Protein AF-A0A421G2B4-F1 (afdb_monomer_lite)

InterPro domains:
  IPR002108 Actin-depolymerising factor homology domain [PF00241] (4-99)
  IPR002108 Actin-depolymerising factor homology domain [PS51263] (1-110)
  IPR028458 Twinfilin [PTHR13759] (1-135)
  IPR029006 ADF-H/Gelsolin-like domain superfamily [G3DSA:3.40.20.10] (1-104)

Foldseek 3Di:
DDDDDDDPDDDDDDALQCQLVVDDQAAWDWDWDKYADQFPVRDRIFTEIETEAEPNYDPVRVVVSVVCVVVVVCCCCPVVVDDGPYYYYHHHSNCRSVRVCCVRPPPPDCPVVVVPPDPPPDDPDPDDDDDDDDDDDDDDDDD

Sequence (143 aa):
DNESVEVVKSLESVDLLDVPSTLDRRSPSFVAYRYRGPVASGATSALIFMYVCPEDSPVRLKMVYSTCKATVLSVASEELGITFDHTIEINNPSTTAEEIRAELVPPKTEDELKTREFARPVAPGGRGRGRGRGRGRGPPATQ

pLDDT: mean 82.07, std 19.02, range [39.81, 97.69]

Structure (mmCIF, N/CA/C/O backbone):
data_AF-A0A421G2B4-F1
#
_entry.id   AF-A0A421G2B4-F1
#
loop_
_atom_site.group_PDB
_atom_site.id
_atom_site.type_symbol
_atom_site.label_atom_id
_atom_site.label_alt_id
_atom_site.label_comp_id
_atom_site.label_asym_id
_atom_site.label_entity_id
_atom_site.label_seq_id
_atom_site.pdbx_PDB_ins_code
_atom_site.Cartn_x
_atom_site.Cartn_y
_atom_site.Cartn_z
_atom_site.occupancy
_atom_site.B_iso_or_equiv
_atom_site.auth_seq_id
_atom_site.auth_comp_id
_atom_site.auth_asym_id
_atom_site.auth_atom_id
_atom_site.pdbx_PDB_model_num
ATOM 1 N N . ASP A 1 1 ? 2.813 6.050 -26.718 1.00 45.84 1 ASP A N 1
ATOM 2 C CA . ASP A 1 1 ? 3.164 5.541 -25.379 1.00 45.84 1 ASP A CA 1
ATOM 3 C C . ASP A 1 1 ? 1.917 5.603 -24.515 1.00 45.84 1 ASP A C 1
ATOM 5 O O . ASP A 1 1 ? 1.277 6.646 -24.515 1.00 45.84 1 ASP A O 1
ATOM 9 N N . ASN A 1 2 ? 1.499 4.492 -23.904 1.00 59.72 2 ASN A N 1
ATOM 10 C CA . ASN A 1 2 ? 0.296 4.443 -23.065 1.00 59.72 2 ASN A CA 1
ATOM 11 C C . ASN A 1 2 ? 0.752 4.352 -21.605 1.00 59.72 2 ASN A C 1
ATOM 13 O O . ASN A 1 2 ? 1.113 3.276 -21.134 1.00 59.72 2 ASN A O 1
ATOM 17 N N . GLU A 1 3 ? 0.817 5.492 -20.923 1.00 77.94 3 GLU A N 1
ATOM 18 C CA . GLU A 1 3 ? 1.039 5.551 -19.478 1.00 77.94 3 GLU A CA 1
ATOM 19 C C . GLU A 1 3 ? -0.336 5.596 -18.800 1.00 77.94 3 GLU A C 1
ATOM 21 O O . GLU A 1 3 ? -0.957 6.651 -18.701 1.00 77.94 3 GLU A O 1
ATOM 26 N N . SER A 1 4 ? -0.843 4.429 -18.396 1.00 84.31 4 SER A N 1
ATOM 27 C CA . SER A 1 4 ? -2.116 4.273 -17.682 1.00 84.31 4 SER A CA 1
ATOM 28 C C . SER A 1 4 ? -1.910 3.562 -16.344 1.00 84.31 4 SER A C 1
ATOM 30 O O . SER A 1 4 ? -0.980 2.772 -16.170 1.00 84.31 4 SER A O 1
ATOM 32 N N . VAL A 1 5 ? -2.790 3.847 -15.382 1.00 86.75 5 VAL A N 1
ATOM 33 C CA . VAL A 1 5 ? -2.909 3.094 -14.128 1.00 86.75 5 VAL A CA 1
ATOM 34 C C . VAL A 1 5 ? -4.196 2.287 -14.198 1.00 86.75 5 VAL A C 1
ATOM 36 O O . VAL A 1 5 ? -5.271 2.846 -14.404 1.00 86.75 5 VAL A O 1
ATOM 39 N N . GLU A 1 6 ? -4.086 0.972 -14.034 1.00 90.38 6 GLU A N 1
ATOM 40 C CA . GLU A 1 6 ? -5.199 0.037 -14.200 1.00 90.38 6 GLU A CA 1
ATOM 41 C C . GLU A 1 6 ? -5.317 -0.898 -12.995 1.00 90.38 6 GLU A C 1
ATOM 43 O O . GLU A 1 6 ? -4.332 -1.243 -12.336 1.00 90.38 6 GLU A O 1
ATOM 48 N N . VAL A 1 7 ? -6.543 -1.341 -12.716 1.00 91.31 7 VAL A N 1
ATOM 49 C CA . VAL A 1 7 ? -6.798 -2.350 -11.687 1.00 91.31 7 VAL A CA 1
ATOM 50 C C . VAL A 1 7 ? -6.439 -3.721 -12.250 1.00 91.31 7 VAL A C 1
ATOM 52 O O . VAL A 1 7 ? -7.188 -4.308 -13.024 1.00 91.31 7 VAL A O 1
ATOM 55 N N . VAL A 1 8 ? -5.288 -4.245 -11.835 1.00 92.06 8 VAL A N 1
ATOM 56 C CA . VAL A 1 8 ? -4.775 -5.546 -12.302 1.00 92.06 8 VAL A CA 1
ATOM 57 C C . VAL A 1 8 ? -5.324 -6.740 -11.519 1.00 92.06 8 VAL A C 1
ATOM 59 O O . VAL A 1 8 ? -5.332 -7.864 -12.016 1.00 92.06 8 VAL A O 1
ATOM 62 N N . LYS A 1 9 ? -5.759 -6.522 -10.274 1.00 92.75 9 LYS A N 1
ATOM 63 C CA . LYS A 1 9 ? -6.204 -7.582 -9.363 1.00 92.75 9 LYS A CA 1
ATOM 64 C C . LYS A 1 9 ? -7.179 -7.017 -8.335 1.00 92.75 9 LYS A C 1
ATOM 66 O O . LYS A 1 9 ? -6.913 -5.977 -7.743 1.00 92.75 9 LYS A O 1
ATOM 71 N N . SER A 1 10 ? -8.280 -7.728 -8.105 1.00 93.75 10 SER A N 1
ATOM 72 C CA . SER A 1 10 ? -9.261 -7.424 -7.061 1.00 93.75 10 SER A CA 1
ATOM 73 C C . SER A 1 10 ? -9.587 -8.703 -6.297 1.00 93.75 10 SER A C 1
ATOM 75 O O . SER A 1 10 ? -9.825 -9.744 -6.909 1.00 93.75 10 SER A O 1
ATOM 77 N N . LEU A 1 11 ? -9.546 -8.637 -4.968 1.00 93.75 11 LEU A N 1
ATOM 78 C CA . LEU A 1 11 ? -9.847 -9.745 -4.063 1.00 93.75 11 LEU A CA 1
ATOM 79 C C . LEU A 1 11 ? -10.846 -9.245 -3.013 1.00 93.75 11 LEU A C 1
ATOM 81 O O . LEU A 1 11 ? -10.653 -8.173 -2.443 1.00 93.75 11 LEU A O 1
ATOM 85 N N . GLU A 1 12 ? -11.913 -10.001 -2.753 1.00 88.75 12 GLU A N 1
ATOM 86 C CA . GLU A 1 12 ? -13.012 -9.544 -1.883 1.00 88.75 12 GLU A CA 1
ATOM 87 C C . GLU A 1 12 ? -12.653 -9.560 -0.388 1.00 88.75 12 GLU A C 1
ATOM 89 O O . GLU A 1 12 ? -12.974 -8.629 0.361 1.00 88.75 12 GLU A O 1
ATOM 94 N N . SER A 1 13 ? -11.980 -10.625 0.055 1.00 88.88 13 SER A N 1
ATOM 95 C CA . SER A 1 13 ? -11.545 -10.809 1.436 1.00 88.88 13 SER A CA 1
ATOM 96 C C . SER A 1 13 ? -10.181 -11.480 1.449 1.00 88.88 13 SER A C 1
ATOM 98 O O . SER A 1 13 ? -10.037 -12.603 0.975 1.00 88.88 13 SER A O 1
ATOM 100 N N . VAL A 1 14 ? -9.187 -10.769 1.974 1.00 93.94 14 VAL A N 1
ATOM 101 C CA . VAL A 1 14 ? -7.826 -11.267 2.177 1.00 93.94 14 VAL A CA 1
ATOM 102 C C . VAL A 1 14 ? -7.499 -11.031 3.637 1.00 93.94 14 VAL A C 1
ATOM 104 O O . VAL A 1 14 ? -7.593 -9.894 4.105 1.00 93.94 14 VAL A O 1
ATOM 107 N N . ASP A 1 15 ? -7.157 -12.095 4.352 1.00 93.62 15 ASP A N 1
ATOM 108 C CA . ASP A 1 15 ? -6.702 -11.975 5.727 1.00 93.62 15 ASP A CA 1
ATOM 109 C C . ASP A 1 15 ? -5.277 -11.431 5.766 1.00 93.62 15 ASP A C 1
ATOM 111 O O . ASP A 1 15 ? -4.477 -11.623 4.850 1.00 93.62 15 ASP A O 1
ATOM 115 N N . LEU A 1 16 ? -4.931 -10.766 6.867 1.00 93.44 16 LEU A N 1
ATOM 116 C CA . LEU A 1 16 ? -3.636 -10.104 7.017 1.00 93.44 16 LEU A CA 1
ATOM 117 C C . LEU A 1 16 ? -2.441 -11.045 6.771 1.00 93.44 16 LEU A C 1
ATOM 119 O O . LEU A 1 16 ? -1.425 -10.614 6.233 1.00 93.44 16 LEU A O 1
ATOM 123 N N . LEU A 1 17 ? -2.558 -12.315 7.167 1.00 94.06 17 LEU A N 1
ATOM 124 C CA . LEU A 1 17 ? -1.496 -13.310 6.988 1.00 94.06 17 LEU A CA 1
ATOM 125 C C . LEU A 1 17 ? -1.330 -13.750 5.528 1.00 94.06 17 LEU A C 1
ATOM 127 O O . LEU A 1 17 ? -0.243 -14.180 5.149 1.00 94.06 17 LEU A O 1
ATOM 131 N N . ASP A 1 18 ? -2.368 -13.589 4.708 1.00 94.88 18 ASP A N 1
ATOM 132 C CA . ASP A 1 18 ? -2.357 -13.980 3.301 1.00 94.88 18 ASP A CA 1
ATOM 133 C C . ASP A 1 18 ? -1.907 -12.841 2.385 1.00 94.88 18 ASP A C 1
ATOM 135 O O . ASP A 1 18 ? -1.445 -13.109 1.275 1.00 94.88 18 ASP A O 1
ATOM 139 N N . VAL A 1 19 ? -1.967 -11.580 2.840 1.00 95.00 19 VAL A N 1
ATOM 140 C CA . VAL A 1 19 ? -1.543 -10.399 2.063 1.00 95.00 19 VAL A CA 1
ATOM 141 C C . VAL A 1 19 ? -0.170 -10.595 1.400 1.00 95.00 19 VAL A C 1
ATOM 143 O O . VAL A 1 19 ? -0.110 -10.429 0.178 1.00 95.00 19 VAL A O 1
ATOM 146 N N . PRO A 1 20 ? 0.899 -11.032 2.105 1.00 95.12 20 PRO A N 1
ATOM 147 C CA . PRO A 1 20 ? 2.214 -11.279 1.500 1.00 95.12 20 PRO A CA 1
ATOM 148 C C . PRO A 1 20 ? 2.198 -12.193 0.269 1.00 95.12 20 PRO A C 1
ATOM 150 O O . PRO A 1 20 ? 2.973 -12.001 -0.666 1.00 95.12 20 PRO A O 1
ATOM 153 N N . SER A 1 21 ? 1.312 -13.194 0.251 1.00 94.44 21 SER A N 1
ATOM 154 C CA . SER A 1 21 ? 1.205 -14.162 -0.849 1.00 94.44 21 SER A CA 1
ATOM 155 C C . SER A 1 21 ? 0.533 -13.583 -2.098 1.00 94.44 21 SER A C 1
ATOM 157 O O . SER A 1 21 ? 0.659 -14.132 -3.192 1.00 94.44 21 SER A O 1
ATOM 159 N N . THR A 1 22 ? -0.180 -12.464 -1.950 1.00 94.12 22 THR A N 1
ATOM 160 C CA . THR A 1 22 ? -0.921 -11.830 -3.045 1.00 94.12 22 THR A CA 1
ATOM 161 C C . THR A 1 22 ? -0.092 -10.833 -3.850 1.00 94.12 22 THR A C 1
ATOM 163 O O . THR A 1 22 ? -0.526 -10.475 -4.951 1.00 94.12 22 THR A O 1
ATOM 166 N N . LEU A 1 23 ? 1.057 -10.413 -3.309 1.00 94.19 23 LEU A N 1
ATOM 167 C CA . LEU A 1 23 ? 1.933 -9.366 -3.828 1.00 94.19 23 LEU A CA 1
ATOM 168 C C . LEU A 1 23 ? 3.028 -9.932 -4.740 1.00 94.19 23 LEU A C 1
ATOM 170 O O . LEU A 1 23 ? 3.581 -11.005 -4.488 1.00 94.19 23 LEU A O 1
ATOM 174 N N . ASP A 1 24 ? 3.377 -9.179 -5.783 1.00 92.94 24 ASP A N 1
ATOM 175 C CA . ASP A 1 24 ? 4.501 -9.516 -6.655 1.00 92.94 24 ASP A CA 1
ATOM 176 C C . ASP A 1 24 ? 5.840 -9.170 -5.975 1.00 92.94 24 ASP A C 1
ATOM 178 O O . ASP A 1 24 ? 5.951 -8.196 -5.230 1.00 92.94 24 ASP A O 1
ATOM 182 N N . ARG A 1 25 ? 6.870 -9.983 -6.227 1.00 93.25 25 ARG A N 1
ATOM 183 C CA . ARG A 1 25 ? 8.223 -9.831 -5.661 1.00 93.25 25 ARG A CA 1
ATOM 184 C C . ARG A 1 25 ? 9.227 -9.195 -6.625 1.00 93.25 25 ARG A C 1
ATOM 186 O O . ARG A 1 25 ? 10.371 -8.985 -6.247 1.00 93.25 25 ARG A O 1
ATOM 193 N N . ARG A 1 26 ? 8.831 -8.926 -7.867 1.00 92.00 26 ARG A N 1
ATOM 194 C CA . ARG A 1 26 ? 9.689 -8.448 -8.962 1.00 92.00 26 ARG A CA 1
ATOM 195 C C . ARG A 1 26 ? 9.175 -7.171 -9.619 1.00 92.00 26 ARG A C 1
ATOM 197 O O . ARG A 1 26 ? 9.935 -6.522 -10.335 1.00 92.00 26 ARG A O 1
ATOM 204 N N . SER A 1 27 ? 7.908 -6.820 -9.411 1.00 92.75 27 SER A N 1
ATOM 205 C CA . SER A 1 27 ? 7.315 -5.593 -9.944 1.00 92.75 27 SER A CA 1
ATOM 206 C C . SER A 1 27 ? 6.706 -4.725 -8.842 1.00 92.75 27 SER A C 1
ATOM 208 O O . SER A 1 27 ? 5.986 -5.257 -7.993 1.00 92.75 27 SER A O 1
ATOM 210 N N . PRO A 1 28 ? 6.905 -3.395 -8.878 1.00 96.06 28 PRO A N 1
ATOM 211 C CA . PRO A 1 28 ? 6.202 -2.486 -7.988 1.00 96.06 28 PRO A CA 1
ATOM 212 C C . PRO A 1 28 ? 4.694 -2.467 -8.268 1.00 96.06 28 PRO A C 1
ATOM 214 O O . PRO A 1 28 ? 4.255 -2.709 -9.392 1.00 96.06 28 PRO A O 1
ATOM 217 N N . SER A 1 29 ? 3.893 -2.165 -7.251 1.00 95.69 29 SER A N 1
ATOM 218 C CA . SER A 1 29 ? 2.438 -2.044 -7.365 1.00 95.69 29 SER A CA 1
ATOM 219 C C . SER A 1 29 ? 1.867 -1.090 -6.315 1.00 95.69 29 SER A C 1
ATOM 221 O O . SER A 1 29 ? 2.468 -0.860 -5.264 1.00 95.69 29 SER A O 1
ATOM 223 N N . PHE A 1 30 ? 0.692 -0.534 -6.605 1.00 96.69 30 PHE A N 1
ATOM 224 C CA . PHE A 1 30 ? -0.127 0.163 -5.617 1.00 96.69 30 PHE A CA 1
ATOM 225 C C . PHE A 1 30 ? -1.255 -0.756 -5.179 1.00 96.69 30 PHE A C 1
ATOM 227 O O . PHE A 1 30 ? -1.892 -1.397 -6.016 1.00 96.69 30 PHE A O 1
ATOM 234 N N . VAL A 1 31 ? -1.511 -0.816 -3.877 1.00 96.31 31 VAL A N 1
ATOM 235 C CA . VAL A 1 31 ? -2.540 -1.690 -3.315 1.00 96.31 31 VAL A CA 1
ATOM 236 C C . VAL A 1 31 ? -3.383 -0.908 -2.323 1.00 96.31 31 VAL A C 1
ATOM 238 O O . VAL A 1 31 ? -2.862 -0.303 -1.391 1.00 96.31 31 VAL A O 1
ATOM 241 N N . ALA A 1 32 ? -4.699 -0.958 -2.504 1.00 95.94 32 ALA A N 1
ATOM 242 C CA . ALA A 1 32 ? -5.657 -0.558 -1.486 1.00 95.94 32 ALA A CA 1
ATOM 243 C C . ALA A 1 32 ? -6.049 -1.802 -0.682 1.00 95.94 32 ALA A C 1
ATOM 245 O O . ALA A 1 32 ? -6.611 -2.748 -1.235 1.00 95.94 32 ALA A O 1
ATOM 246 N N . TYR A 1 33 ? -5.748 -1.816 0.613 1.00 96.56 33 TYR A N 1
ATOM 247 C CA . TYR A 1 33 ? -6.053 -2.942 1.492 1.00 96.56 33 TYR A CA 1
ATOM 248 C C . TYR A 1 33 ? -6.878 -2.489 2.689 1.00 96.56 33 TYR A C 1
ATOM 250 O O . TYR A 1 33 ? -6.525 -1.541 3.384 1.00 96.56 33 TYR A O 1
ATOM 258 N N . ARG A 1 34 ? -7.988 -3.184 2.947 1.00 95.44 34 ARG A N 1
ATOM 259 C CA . ARG A 1 34 ? -8.835 -2.930 4.112 1.00 95.44 34 ARG A CA 1
ATOM 260 C C . ARG A 1 34 ? -8.526 -3.943 5.202 1.00 95.44 34 ARG A C 1
ATOM 262 O O . ARG A 1 34 ? -8.987 -5.081 5.140 1.00 95.44 34 ARG A O 1
ATOM 269 N N . TYR A 1 35 ? -7.803 -3.497 6.220 1.00 95.00 35 TYR A N 1
ATOM 270 C CA . TYR A 1 35 ? -7.593 -4.267 7.435 1.00 95.00 35 TYR A CA 1
ATOM 271 C C . TYR A 1 35 ? -8.884 -4.326 8.256 1.00 95.00 35 TYR A C 1
ATOM 273 O O . TYR A 1 35 ? -9.584 -3.322 8.408 1.00 95.00 35 TYR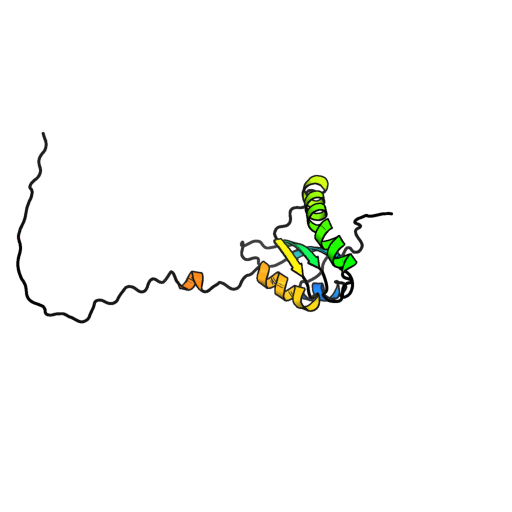 A O 1
ATOM 281 N N . ARG A 1 36 ? -9.191 -5.504 8.804 1.00 92.75 36 ARG A N 1
ATOM 282 C CA . ARG A 1 36 ? -10.304 -5.730 9.733 1.00 92.75 36 ARG A CA 1
ATOM 283 C C . ARG A 1 36 ? -9.742 -6.287 11.031 1.00 92.75 36 ARG A C 1
ATOM 285 O O . ARG A 1 36 ? -9.216 -7.395 11.055 1.00 92.75 36 ARG A O 1
ATOM 292 N N . GLY A 1 37 ? -9.838 -5.511 12.098 1.00 88.94 37 GLY A N 1
ATOM 293 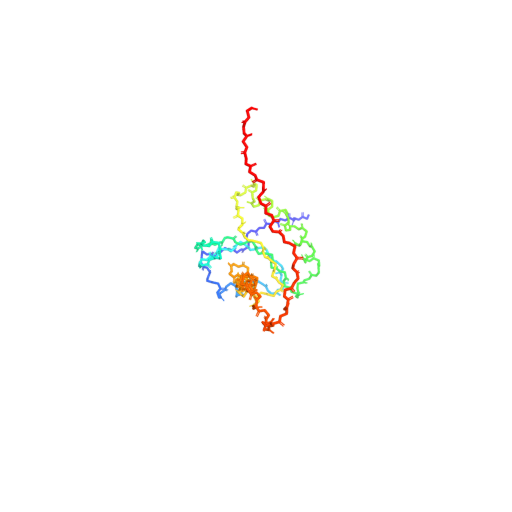C CA . GLY A 1 37 ? -9.249 -5.847 13.382 1.00 88.94 37 GLY A CA 1
ATOM 294 C C . GLY A 1 37 ? -9.046 -4.610 14.252 1.00 88.94 37 GLY A C 1
ATOM 295 O O . GLY A 1 37 ? -9.368 -3.499 13.833 1.00 88.94 37 GLY A O 1
ATOM 296 N N . PRO A 1 38 ? -8.514 -4.791 15.468 1.00 87.19 38 PRO A N 1
ATOM 297 C CA . PRO A 1 38 ? -8.241 -3.678 16.364 1.00 87.19 38 PRO A CA 1
ATOM 298 C C . PRO A 1 38 ? -7.159 -2.767 15.773 1.00 87.19 38 PRO A C 1
ATOM 300 O O . PRO A 1 38 ? -6.104 -3.249 15.356 1.00 87.19 38 PRO A O 1
ATOM 303 N N . VAL A 1 39 ? -7.439 -1.464 15.767 1.00 90.69 39 VAL A N 1
ATOM 304 C CA . VAL A 1 39 ? -6.515 -0.379 15.407 1.00 90.69 39 VAL A CA 1
ATOM 305 C C . VAL A 1 39 ? -6.302 0.494 16.645 1.00 90.69 39 VAL A C 1
ATOM 307 O O . VAL A 1 39 ? -7.211 0.638 17.465 1.00 90.69 39 VAL A O 1
ATOM 310 N N . ALA A 1 40 ? -5.120 1.090 16.807 1.00 87.12 40 ALA A N 1
ATOM 311 C CA . ALA A 1 40 ? -4.781 1.911 17.974 1.00 87.12 40 ALA A CA 1
ATOM 312 C C . ALA A 1 40 ? -5.736 3.098 18.199 1.00 87.12 40 ALA A C 1
ATOM 314 O O . ALA A 1 40 ? -5.957 3.498 19.339 1.00 87.12 40 ALA A O 1
ATOM 315 N N . SER A 1 41 ? -6.360 3.614 17.135 1.00 85.31 41 SER A N 1
ATOM 316 C CA . SER A 1 41 ? -7.395 4.656 17.196 1.00 85.31 41 SER A CA 1
ATOM 317 C C . SER A 1 41 ? -8.708 4.204 17.856 1.00 85.31 41 SER A C 1
ATOM 319 O O . SER A 1 41 ? -9.595 5.025 18.079 1.00 85.31 41 SER A O 1
ATOM 321 N N . GLY A 1 42 ? -8.863 2.908 18.150 1.00 87.12 42 GLY A N 1
ATOM 322 C CA . GLY A 1 42 ? -10.114 2.306 18.615 1.00 87.12 42 GLY A CA 1
ATOM 323 C C . GLY A 1 42 ? -11.064 1.898 17.484 1.00 87.12 42 GLY A C 1
ATOM 324 O O . GLY A 1 42 ? -12.141 1.370 17.758 1.00 87.12 42 GLY A O 1
ATOM 325 N N . ALA A 1 43 ? -10.678 2.108 16.220 1.00 90.06 43 ALA A N 1
ATOM 326 C CA . ALA A 1 43 ? -11.427 1.629 15.065 1.00 90.06 43 ALA A CA 1
ATOM 327 C C . ALA A 1 43 ? -11.345 0.095 14.919 1.00 90.06 43 ALA A C 1
ATOM 329 O O . ALA A 1 43 ? -10.397 -0.553 15.371 1.00 90.06 43 ALA A O 1
ATOM 330 N N . THR A 1 44 ? -12.349 -0.486 14.257 1.00 90.88 44 THR A N 1
ATOM 331 C CA . THR A 1 44 ? -12.442 -1.931 13.960 1.00 90.88 44 THR A CA 1
ATOM 332 C C . THR A 1 44 ? -11.968 -2.292 12.550 1.00 90.88 44 THR A C 1
ATOM 334 O O . THR A 1 44 ? -11.911 -3.468 12.180 1.00 90.88 44 THR A O 1
ATOM 337 N N . SER A 1 45 ? -11.636 -1.285 11.746 1.00 93.31 45 SER A N 1
ATOM 338 C CA . SER A 1 45 ? -11.062 -1.434 10.416 1.00 93.31 45 SER A CA 1
ATOM 339 C C . SER A 1 45 ? -10.283 -0.185 10.036 1.00 93.31 45 SER A C 1
ATOM 341 O O . SER A 1 45 ? -10.621 0.900 10.504 1.00 93.31 45 SER A O 1
ATOM 343 N N . ALA A 1 46 ? -9.311 -0.342 9.144 1.00 95.25 46 ALA A N 1
ATOM 344 C CA . ALA A 1 46 ? -8.587 0.760 8.521 1.00 95.25 46 ALA A CA 1
ATOM 345 C C . ALA A 1 46 ? -8.355 0.457 7.036 1.00 95.25 46 ALA A C 1
ATOM 347 O O . ALA A 1 46 ? -8.057 -0.686 6.668 1.00 95.25 46 ALA A O 1
ATOM 348 N N . LEU A 1 47 ? -8.504 1.467 6.184 1.00 96.12 47 LEU A N 1
ATOM 349 C CA . LEU A 1 47 ? -8.162 1.420 4.771 1.00 96.12 47 LEU A CA 1
ATOM 350 C C . LEU A 1 47 ? -6.742 1.949 4.570 1.00 96.12 47 LEU A C 1
ATOM 352 O O . LEU A 1 47 ? -6.424 3.084 4.913 1.00 96.12 47 LEU A O 1
ATOM 356 N N . ILE A 1 48 ? -5.888 1.119 3.989 1.00 96.56 48 ILE A N 1
ATOM 357 C CA . ILE A 1 48 ? -4.457 1.369 3.864 1.00 96.56 48 ILE A CA 1
ATOM 358 C C . ILE A 1 48 ? -4.103 1.474 2.390 1.00 96.56 48 ILE A C 1
ATOM 360 O O . ILE A 1 48 ? -4.436 0.587 1.598 1.00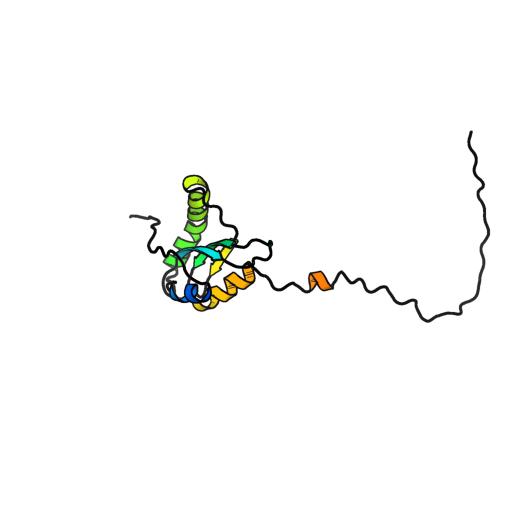 96.56 48 ILE A O 1
ATOM 364 N N . PHE A 1 49 ? -3.398 2.541 2.034 1.00 97.69 49 PHE A N 1
ATOM 365 C CA . PHE A 1 49 ? -2.695 2.631 0.766 1.00 97.69 49 PHE A CA 1
ATOM 366 C C . PHE A 1 49 ? -1.293 2.054 0.933 1.00 97.69 49 PHE A C 1
ATOM 368 O O . PHE A 1 49 ? -0.517 2.516 1.767 1.00 97.69 49 PHE A O 1
ATOM 375 N N . MET A 1 50 ? -0.952 1.054 0.130 1.00 96.94 50 MET A N 1
ATOM 376 C CA . MET A 1 50 ? 0.368 0.440 0.131 1.00 96.94 50 MET A CA 1
ATOM 377 C C . MET A 1 50 ? 1.060 0.733 -1.192 1.00 96.94 50 MET A C 1
ATOM 379 O O . MET A 1 50 ? 0.553 0.387 -2.261 1.00 96.94 50 MET A O 1
ATOM 383 N N . TYR A 1 51 ? 2.243 1.329 -1.112 1.00 97.19 51 TYR A N 1
ATOM 384 C CA . TYR A 1 51 ? 3.185 1.347 -2.2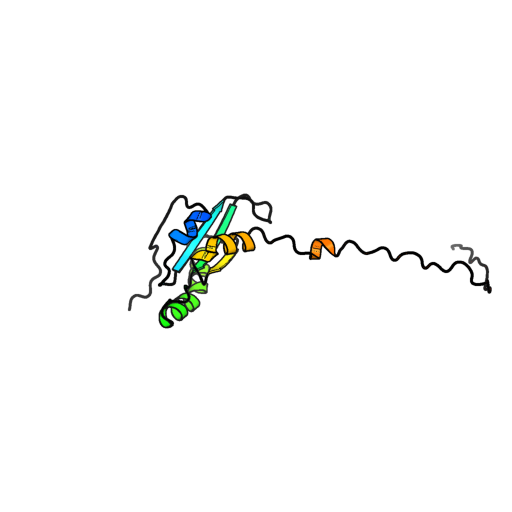20 1.00 97.19 51 TYR A CA 1
ATOM 385 C C . TYR A 1 51 ? 4.157 0.181 -2.043 1.00 97.19 51 TYR A C 1
ATOM 387 O O . TYR A 1 51 ? 5.058 0.235 -1.211 1.00 97.19 51 TYR A O 1
ATOM 395 N N . VAL A 1 52 ? 3.951 -0.890 -2.805 1.00 96.81 52 VAL A N 1
ATOM 396 C CA . VAL A 1 52 ? 4.802 -2.080 -2.763 1.00 96.81 52 VAL A CA 1
ATOM 397 C C . VAL A 1 52 ? 5.884 -1.926 -3.818 1.00 96.81 52 VAL A C 1
ATOM 399 O O . VAL A 1 52 ? 5.588 -1.858 -5.008 1.00 96.81 52 VAL A O 1
ATOM 402 N N . CYS A 1 53 ? 7.140 -1.865 -3.395 1.00 96.31 53 CYS A N 1
ATOM 403 C CA . CYS A 1 53 ? 8.299 -1.670 -4.252 1.00 96.31 53 CYS A CA 1
ATOM 404 C C . CYS A 1 53 ? 9.401 -2.675 -3.891 1.00 96.31 53 CYS A C 1
ATOM 406 O O . CYS A 1 53 ? 10.352 -2.325 -3.191 1.00 96.31 53 CYS A O 1
ATOM 408 N N . PRO A 1 54 ? 9.297 -3.934 -4.362 1.00 95.94 54 PRO A N 1
ATOM 409 C CA . PRO A 1 54 ? 10.278 -4.962 -4.044 1.00 95.94 54 PRO A CA 1
ATOM 410 C C . PRO A 1 54 ? 11.702 -4.540 -4.420 1.00 95.94 54 PRO A C 1
ATOM 412 O O . PRO A 1 54 ? 11.914 -3.958 -5.492 1.00 95.94 54 PRO A O 1
ATOM 415 N N . GLU A 1 55 ? 12.688 -4.878 -3.589 1.00 93.38 55 GLU A N 1
ATOM 416 C CA . GLU A 1 55 ? 14.099 -4.546 -3.838 1.00 93.38 55 GLU A CA 1
ATOM 417 C C . GLU A 1 55 ? 14.629 -5.087 -5.175 1.00 93.38 55 GLU A C 1
ATOM 419 O O . GLU A 1 55 ? 15.407 -4.404 -5.841 1.00 93.38 55 GLU A O 1
ATOM 424 N N . ASP A 1 56 ? 14.130 -6.232 -5.634 1.00 92.69 56 ASP A N 1
ATOM 425 C CA . ASP A 1 56 ? 14.528 -6.839 -6.910 1.00 92.69 56 ASP A CA 1
ATOM 426 C C . ASP A 1 56 ? 13.890 -6.168 -8.142 1.00 92.69 56 ASP A C 1
ATOM 428 O O . ASP A 1 56 ? 14.151 -6.558 -9.283 1.00 92.69 56 ASP A O 1
ATOM 432 N N . SER A 1 57 ? 13.050 -5.146 -7.946 1.00 94.12 57 SER A N 1
ATOM 433 C CA . SER A 1 57 ? 12.382 -4.464 -9.054 1.00 94.12 57 SER A CA 1
ATOM 434 C C . SER A 1 57 ? 13.363 -3.650 -9.916 1.00 94.12 57 SER A C 1
ATOM 436 O O . SER A 1 57 ? 14.257 -2.981 -9.383 1.00 94.12 57 SER A O 1
ATOM 438 N N . PRO A 1 58 ? 13.170 -3.592 -11.247 1.00 95.19 58 PRO A N 1
ATOM 439 C CA . PRO A 1 58 ? 13.964 -2.741 -12.130 1.00 95.19 58 PRO A CA 1
ATOM 440 C C . PRO A 1 58 ? 13.950 -1.269 -11.699 1.00 95.19 58 PRO A C 1
ATOM 442 O O . PRO A 1 58 ? 12.884 -0.694 -11.480 1.00 95.19 58 PRO A O 1
ATOM 445 N N . VAL A 1 59 ? 15.123 -0.623 -11.665 1.00 95.06 59 VAL A N 1
ATOM 446 C CA . VAL A 1 59 ? 15.284 0.782 -11.223 1.00 95.06 59 VAL A CA 1
ATOM 447 C C . VAL A 1 59 ? 14.332 1.729 -11.955 1.00 95.06 59 VAL A C 1
ATOM 449 O O . VAL A 1 59 ? 13.698 2.574 -11.329 1.00 95.06 59 VAL A O 1
ATOM 452 N N . ARG A 1 60 ? 14.167 1.552 -13.272 1.00 93.44 60 ARG A N 1
ATOM 453 C CA . ARG A 1 60 ? 13.242 2.368 -14.069 1.00 93.44 60 ARG A CA 1
ATOM 454 C C . ARG A 1 60 ? 11.796 2.255 -13.572 1.00 93.44 60 ARG A C 1
ATOM 456 O O . ARG A 1 60 ? 11.125 3.275 -13.482 1.00 93.44 60 ARG A O 1
ATOM 463 N N . LEU A 1 61 ? 11.331 1.054 -13.217 1.00 93.38 61 LEU A N 1
ATOM 464 C CA . LEU A 1 61 ? 9.980 0.862 -12.680 1.00 93.38 61 LEU A CA 1
ATOM 465 C C . LEU A 1 61 ? 9.843 1.488 -11.293 1.00 93.38 61 LEU A C 1
ATOM 467 O O . LEU A 1 61 ? 8.870 2.190 -11.048 1.00 93.38 61 LEU A O 1
ATOM 471 N N . LYS A 1 62 ? 10.841 1.321 -10.418 1.00 94.50 62 LYS A N 1
ATOM 472 C CA . LYS A 1 62 ? 10.842 1.964 -9.094 1.00 94.50 62 LYS A CA 1
ATOM 473 C C . LYS A 1 62 ? 10.698 3.485 -9.194 1.00 94.50 62 LYS A C 1
ATOM 475 O O . LYS A 1 62 ? 9.921 4.081 -8.456 1.00 94.50 62 LYS A O 1
ATOM 480 N N . MET A 1 63 ? 11.417 4.108 -10.131 1.00 94.62 63 MET A N 1
ATOM 481 C CA . MET A 1 63 ? 11.351 5.555 -10.360 1.00 94.62 63 MET A CA 1
ATOM 482 C C . MET A 1 63 ? 9.972 6.003 -10.852 1.00 94.62 63 MET A C 1
ATOM 484 O O . MET A 1 63 ? 9.423 6.970 -10.325 1.00 94.62 63 MET A O 1
ATOM 488 N N . VAL A 1 64 ? 9.408 5.294 -11.835 1.00 93.88 64 VAL A N 1
ATOM 489 C CA . VAL A 1 64 ? 8.081 5.602 -12.389 1.00 93.88 64 VAL A CA 1
ATOM 490 C C . VAL A 1 64 ? 7.009 5.474 -11.309 1.00 93.88 64 VAL A C 1
ATOM 492 O O . VAL A 1 64 ? 6.291 6.434 -11.055 1.00 93.88 64 VAL A O 1
ATOM 495 N N . TYR A 1 65 ? 6.951 4.344 -10.599 1.00 95.12 65 TYR A N 1
ATOM 496 C CA . TYR A 1 65 ? 5.946 4.137 -9.555 1.00 95.12 65 TYR A CA 1
ATOM 497 C C . TYR A 1 65 ? 6.112 5.118 -8.388 1.00 95.12 65 TYR A C 1
ATOM 499 O O . TYR A 1 65 ? 5.125 5.665 -7.907 1.00 95.12 65 TYR A O 1
ATOM 507 N N . SER A 1 66 ? 7.340 5.429 -7.973 1.00 94.75 66 SER A N 1
ATOM 508 C CA . SER A 1 66 ? 7.560 6.445 -6.937 1.00 94.75 66 SER A CA 1
ATOM 509 C C . SER A 1 66 ? 7.034 7.823 -7.367 1.00 94.75 66 SER A C 1
ATOM 511 O O . SER A 1 66 ? 6.347 8.498 -6.603 1.00 94.75 66 SER A O 1
ATOM 513 N N . THR A 1 67 ? 7.265 8.202 -8.629 1.00 94.12 67 THR A N 1
ATOM 514 C CA . THR A 1 67 ? 6.804 9.483 -9.190 1.00 94.12 67 THR A CA 1
ATOM 515 C C . THR A 1 67 ? 5.278 9.530 -9.322 1.00 94.12 67 THR A C 1
ATOM 517 O O . THR A 1 67 ? 4.660 10.543 -9.005 1.00 94.12 67 THR A O 1
ATOM 520 N N . CYS A 1 68 ? 4.650 8.425 -9.733 1.00 94.38 68 CYS A N 1
ATOM 521 C CA . CYS A 1 68 ? 3.200 8.339 -9.916 1.00 94.38 68 CYS A CA 1
ATOM 522 C C . CYS A 1 68 ? 2.412 8.200 -8.602 1.00 94.38 68 CYS A C 1
ATOM 524 O O . CYS A 1 68 ? 1.201 8.416 -8.608 1.00 94.38 68 CYS A O 1
ATOM 526 N N . LYS A 1 69 ? 3.055 7.863 -7.473 1.00 95.56 69 LYS A N 1
ATOM 527 C CA . LYS A 1 69 ? 2.386 7.627 -6.178 1.00 95.56 69 LYS A CA 1
ATOM 528 C C . LYS A 1 69 ? 1.472 8.785 -5.766 1.00 95.56 69 LYS A C 1
ATOM 530 O O . LYS A 1 69 ? 0.322 8.561 -5.393 1.00 95.56 69 LYS A O 1
ATOM 535 N N . ALA A 1 70 ? 1.978 10.016 -5.840 1.00 94.94 70 ALA A N 1
ATOM 536 C CA . ALA A 1 70 ? 1.227 11.208 -5.446 1.00 94.94 70 ALA A CA 1
ATOM 537 C C . ALA A 1 70 ? 0.001 11.430 -6.344 1.00 94.94 70 ALA A C 1
ATOM 539 O O . ALA A 1 70 ? -1.082 11.731 -5.848 1.00 94.94 70 ALA A O 1
ATOM 540 N N . THR A 1 71 ? 0.156 11.213 -7.652 1.00 94.62 71 THR A N 1
ATOM 541 C CA . THR A 1 71 ? -0.941 11.299 -8.622 1.00 94.62 71 THR A CA 1
ATOM 542 C C . THR A 1 71 ? -2.015 10.254 -8.339 1.00 94.62 71 THR A C 1
ATOM 544 O O . THR A 1 71 ? -3.192 10.589 -8.321 1.00 94.62 71 THR A O 1
ATOM 547 N N . VAL A 1 72 ? -1.628 9.007 -8.049 1.00 94.81 72 VAL A N 1
ATOM 548 C CA . VAL A 1 72 ? -2.582 7.936 -7.720 1.00 94.81 72 VAL A CA 1
ATOM 549 C C . VAL A 1 72 ? -3.370 8.258 -6.451 1.00 94.81 72 VAL A C 1
ATOM 551 O O . VAL A 1 72 ? -4.580 8.054 -6.422 1.00 94.81 72 VAL A O 1
ATOM 554 N N . LEU A 1 73 ? -2.712 8.792 -5.418 1.00 95.62 73 LEU A N 1
ATOM 555 C CA . LEU A 1 73 ? -3.387 9.217 -4.188 1.00 95.62 73 LEU A CA 1
ATOM 556 C C . LEU A 1 73 ? -4.359 10.381 -4.428 1.00 95.62 73 LEU A C 1
ATOM 558 O O . LEU A 1 73 ? -5.487 10.328 -3.941 1.00 95.62 73 LEU A O 1
ATOM 562 N N . SER A 1 74 ? -3.950 11.394 -5.200 1.00 94.94 74 SER A N 1
ATOM 563 C CA . SER A 1 74 ? -4.811 12.529 -5.562 1.00 94.94 74 SER A CA 1
ATOM 564 C C . SER A 1 74 ? -6.045 12.055 -6.332 1.00 94.94 74 SER A C 1
ATOM 566 O O . SER A 1 74 ? -7.155 12.291 -5.862 1.00 94.94 74 SER A O 1
ATOM 568 N N . VAL A 1 75 ? -5.879 11.260 -7.398 1.00 94.31 75 VAL A N 1
ATOM 569 C CA . VAL A 1 75 ? -6.997 10.687 -8.176 1.00 94.31 75 VAL A CA 1
ATOM 570 C C . VAL A 1 75 ? -7.917 9.838 -7.296 1.00 94.31 75 VAL A C 1
ATOM 572 O O . VAL A 1 75 ? -9.139 9.972 -7.360 1.00 94.31 75 VAL A O 1
ATOM 575 N N . ALA A 1 76 ? -7.356 8.994 -6.423 1.00 93.75 76 ALA A N 1
ATOM 576 C CA . ALA A 1 76 ? -8.156 8.188 -5.506 1.00 93.75 76 ALA A CA 1
ATOM 577 C C . ALA A 1 76 ? -9.018 9.056 -4.575 1.00 93.75 76 ALA A C 1
ATOM 579 O O . ALA A 1 76 ? -10.178 8.725 -4.339 1.00 93.75 76 ALA A O 1
ATOM 580 N N . SER A 1 77 ? -8.488 10.177 -4.085 1.00 94.12 77 SER A N 1
ATOM 581 C CA . SER A 1 77 ? -9.225 11.076 -3.193 1.00 94.12 77 SER A CA 1
ATOM 582 C C . SER A 1 77 ? -10.220 11.993 -3.916 1.00 94.12 77 SER A C 1
ATOM 584 O O . SER A 1 77 ? -11.360 12.119 -3.474 1.00 94.12 77 SER A O 1
ATOM 586 N N . GLU A 1 78 ? -9.813 12.612 -5.025 1.00 95.44 78 GLU A N 1
ATOM 587 C CA . GLU A 1 78 ? -10.552 13.681 -5.707 1.00 95.44 78 GLU A CA 1
ATOM 588 C C . GLU A 1 78 ? -11.591 13.131 -6.685 1.00 95.44 78 GLU A C 1
ATOM 590 O O . GLU A 1 78 ? -12.705 13.649 -6.756 1.00 95.44 78 GLU A O 1
ATOM 595 N N . GLU A 1 79 ? -11.254 12.067 -7.416 1.00 94.31 79 GLU A N 1
ATOM 596 C CA . GLU A 1 79 ? -12.130 11.501 -8.447 1.00 94.31 79 GLU A CA 1
ATOM 597 C C . GLU A 1 79 ? -12.934 10.305 -7.931 1.00 94.31 79 GLU A C 1
ATOM 599 O O . GLU A 1 79 ? -14.102 10.144 -8.286 1.00 94.31 79 GLU A O 1
ATOM 604 N N . LEU A 1 80 ? -12.329 9.466 -7.082 1.00 92.12 80 LEU A N 1
ATOM 605 C CA . LEU A 1 80 ? -12.964 8.238 -6.584 1.00 92.12 80 LEU A CA 1
ATOM 606 C C . LEU A 1 80 ? -13.563 8.381 -5.177 1.00 92.12 80 LEU A C 1
ATOM 608 O O . LEU A 1 80 ? -14.289 7.488 -4.737 1.00 92.12 80 LEU A O 1
ATOM 612 N N . GLY A 1 81 ? -13.273 9.474 -4.463 1.00 93.12 81 GLY A N 1
ATOM 613 C CA . GLY A 1 81 ? -13.761 9.701 -3.099 1.00 93.12 81 GLY A CA 1
ATOM 614 C C . GLY A 1 81 ? -13.229 8.691 -2.075 1.00 93.12 81 GLY A C 1
ATOM 615 O O . GLY A 1 81 ? -13.876 8.439 -1.058 1.00 93.12 81 GLY A O 1
ATOM 616 N N . ILE A 1 82 ? -12.076 8.076 -2.345 1.00 94.19 82 ILE A N 1
ATOM 617 C CA . ILE A 1 82 ? -11.436 7.097 -1.468 1.00 94.19 82 ILE A CA 1
ATOM 618 C C . ILE A 1 82 ? -10.519 7.829 -0.487 1.00 94.19 82 ILE A C 1
ATOM 620 O O . ILE A 1 82 ? -9.530 8.448 -0.876 1.00 94.19 82 ILE A O 1
ATOM 624 N N . THR A 1 83 ? -10.816 7.707 0.806 1.00 93.94 83 THR A N 1
ATOM 625 C CA . THR A 1 83 ? -9.981 8.235 1.890 1.00 93.94 83 THR A CA 1
ATOM 626 C C . THR A 1 83 ? -9.202 7.106 2.553 1.00 93.94 83 THR A C 1
ATOM 628 O O . THR A 1 83 ? -9.797 6.210 3.152 1.00 93.94 83 THR A O 1
ATOM 631 N N . PHE A 1 84 ? -7.876 7.144 2.449 1.00 95.69 84 PHE A N 1
ATOM 632 C CA . PHE A 1 84 ? -6.998 6.197 3.131 1.00 95.69 84 PHE A CA 1
ATOM 633 C C . PHE A 1 84 ? -6.689 6.678 4.550 1.00 95.69 84 PHE A C 1
ATOM 635 O O . PHE A 1 84 ? -6.308 7.831 4.740 1.00 95.69 84 PHE A O 1
ATOM 642 N N . ASP A 1 85 ? -6.820 5.783 5.525 1.00 95.19 85 ASP A N 1
ATOM 643 C CA . ASP A 1 85 ? -6.492 6.045 6.928 1.00 95.19 85 ASP A CA 1
ATOM 644 C C . ASP A 1 85 ? -4.973 6.030 7.150 1.00 95.19 85 ASP A C 1
ATOM 646 O O . ASP A 1 85 ? -4.439 6.827 7.916 1.00 95.19 85 ASP A O 1
ATOM 650 N N . HIS A 1 86 ? -4.273 5.132 6.448 1.00 94.81 86 HIS A N 1
ATOM 651 C CA . HIS A 1 86 ? -2.822 4.972 6.533 1.00 94.81 86 HIS A CA 1
ATOM 652 C C . HIS A 1 86 ? -2.201 4.836 5.143 1.00 94.81 86 HIS A C 1
ATOM 654 O O . HIS A 1 86 ? -2.811 4.304 4.214 1.00 94.81 86 HIS A O 1
ATOM 660 N N . THR A 1 87 ? -0.958 5.293 5.008 1.00 96.38 87 THR A N 1
ATOM 661 C CA . THR A 1 87 ? -0.142 5.122 3.801 1.00 96.38 87 THR A CA 1
ATOM 662 C C . THR A 1 87 ? 1.192 4.506 4.191 1.00 96.38 87 THR A C 1
ATOM 664 O O . THR A 1 87 ? 1.939 5.117 4.946 1.00 96.38 87 THR A O 1
ATOM 667 N N . ILE A 1 88 ? 1.505 3.327 3.651 1.00 96.19 88 ILE A N 1
ATOM 668 C CA . ILE A 1 88 ? 2.736 2.585 3.959 1.00 96.19 88 ILE A CA 1
ATOM 669 C C . ILE A 1 88 ? 3.528 2.258 2.692 1.00 96.19 88 ILE A C 1
ATOM 671 O O . ILE A 1 88 ? 2.966 2.106 1.603 1.00 96.19 88 ILE A O 1
ATOM 675 N N . GLU A 1 89 ? 4.845 2.141 2.835 1.00 96.25 89 GLU A N 1
ATOM 676 C CA . GLU A 1 89 ? 5.756 1.721 1.769 1.00 96.25 89 GLU A CA 1
ATOM 677 C C . GLU A 1 89 ? 6.368 0.376 2.134 1.00 96.25 89 GLU A C 1
ATOM 679 O O . GLU A 1 89 ? 6.926 0.230 3.213 1.00 96.25 89 GLU A O 1
ATOM 684 N N . ILE A 1 90 ? 6.255 -0.595 1.233 1.00 96.50 90 ILE A N 1
ATOM 685 C CA . ILE A 1 90 ? 6.677 -1.975 1.457 1.00 96.50 90 ILE A CA 1
ATOM 686 C C . ILE A 1 90 ? 7.806 -2.300 0.488 1.00 96.50 90 ILE A C 1
ATOM 688 O O . ILE A 1 90 ? 7.578 -2.425 -0.716 1.00 96.50 90 ILE A O 1
ATOM 692 N N . ASN A 1 91 ? 9.009 -2.519 1.011 1.00 95.38 91 ASN A N 1
ATOM 693 C CA . ASN A 1 91 ? 10.168 -2.895 0.192 1.00 95.38 91 ASN A CA 1
ATOM 694 C C . ASN A 1 91 ? 10.357 -4.414 0.089 1.00 95.38 91 ASN A C 1
ATOM 696 O O . ASN A 1 91 ? 11.010 -4.907 -0.831 1.00 95.38 91 ASN A O 1
ATOM 700 N N . ASN A 1 92 ? 9.758 -5.173 1.011 1.00 94.62 92 ASN A N 1
ATOM 701 C CA . ASN A 1 92 ? 9.763 -6.628 0.994 1.00 94.62 92 ASN A CA 1
ATOM 702 C C . ASN A 1 92 ? 8.332 -7.160 1.188 1.00 94.62 92 ASN A C 1
ATOM 704 O O . ASN A 1 92 ? 7.765 -7.037 2.270 1.00 94.62 92 ASN A O 1
ATOM 708 N N . PRO A 1 93 ? 7.743 -7.816 0.173 1.00 93.94 93 PRO A N 1
ATOM 709 C CA . PRO A 1 93 ? 6.401 -8.388 0.287 1.00 93.94 93 PRO A CA 1
ATOM 710 C C . PRO A 1 93 ? 6.219 -9.393 1.433 1.00 93.94 93 PRO A C 1
ATOM 712 O O . PRO A 1 93 ? 5.101 -9.639 1.867 1.00 93.94 93 PRO A O 1
ATOM 715 N N . SER A 1 94 ? 7.300 -10.006 1.924 1.00 94.12 94 SER A N 1
ATOM 716 C CA . SER A 1 94 ? 7.228 -11.012 2.992 1.00 94.12 94 SER A CA 1
ATOM 717 C C . SER A 1 94 ? 6.988 -10.395 4.373 1.00 94.12 94 SER A C 1
ATOM 719 O O . SER A 1 94 ? 6.384 -11.042 5.223 1.00 94.12 94 SER A O 1
ATOM 721 N N . THR A 1 95 ? 7.431 -9.154 4.596 1.00 93.62 95 THR A N 1
ATOM 722 C CA . THR A 1 95 ? 7.313 -8.435 5.878 1.00 93.62 95 THR A CA 1
ATOM 723 C C . THR A 1 95 ? 6.041 -7.594 5.970 1.00 93.62 95 THR A C 1
ATOM 725 O O . THR A 1 95 ? 5.723 -7.061 7.030 1.00 93.62 95 THR A O 1
ATOM 728 N N . THR A 1 96 ? 5.240 -7.541 4.901 1.00 95.06 96 THR A N 1
ATOM 729 C CA . THR A 1 96 ? 4.048 -6.686 4.804 1.00 95.06 96 THR A CA 1
ATOM 730 C C . THR A 1 96 ? 3.066 -6.864 5.959 1.00 95.06 96 THR A C 1
ATOM 732 O O . THR A 1 96 ? 2.523 -5.885 6.462 1.00 95.06 96 THR A O 1
ATOM 735 N N . ALA A 1 97 ? 2.834 -8.099 6.413 1.00 94.75 97 ALA A N 1
ATOM 736 C CA . ALA A 1 97 ? 1.907 -8.353 7.513 1.00 94.75 97 ALA A CA 1
ATOM 737 C C . ALA A 1 97 ? 2.389 -7.741 8.842 1.00 94.75 97 ALA A C 1
ATOM 739 O O . ALA A 1 97 ? 1.572 -7.280 9.639 1.00 94.75 97 ALA A O 1
ATOM 740 N N . GLU A 1 98 ? 3.699 -7.736 9.084 1.00 93.75 98 GLU A N 1
ATOM 741 C CA . GLU A 1 98 ? 4.315 -7.150 10.278 1.00 93.75 98 GLU A CA 1
ATOM 742 C C . GLU A 1 98 ? 4.326 -5.624 10.188 1.00 93.75 98 GLU A C 1
ATOM 744 O O . GLU A 1 98 ? 3.961 -4.955 11.152 1.00 93.75 98 GLU A O 1
ATOM 749 N N . GLU A 1 99 ? 4.645 -5.080 9.013 1.00 94.56 99 GLU A N 1
ATOM 750 C CA . GLU A 1 99 ? 4.640 -3.638 8.745 1.00 94.56 99 GLU A CA 1
ATOM 751 C C . GLU A 1 99 ? 3.237 -3.034 8.906 1.00 94.56 99 GLU A C 1
ATOM 753 O O . GLU A 1 99 ? 3.076 -2.026 9.592 1.00 94.56 99 GLU A O 1
ATOM 758 N N . ILE A 1 100 ? 2.194 -3.698 8.388 1.00 94.62 100 ILE A N 1
ATOM 759 C CA . ILE A 1 100 ? 0.797 -3.289 8.614 1.00 94.62 100 ILE A CA 1
ATOM 760 C C . ILE A 1 100 ? 0.459 -3.307 10.111 1.00 94.62 100 ILE A C 1
ATOM 762 O O . ILE A 1 100 ? -0.191 -2.390 10.608 1.00 94.62 100 ILE A O 1
ATOM 766 N N . ARG A 1 101 ? 0.880 -4.337 10.860 1.00 92.75 101 ARG A N 1
ATOM 767 C CA . ARG A 1 101 ? 0.615 -4.397 12.310 1.00 92.75 101 ARG A CA 1
ATOM 768 C C . ARG A 1 101 ? 1.315 -3.273 13.058 1.00 92.75 101 ARG A C 1
ATOM 770 O O . ARG A 1 101 ? 0.693 -2.691 13.939 1.00 92.75 101 ARG A O 1
ATOM 777 N N . ALA A 1 102 ? 2.571 -2.992 12.724 1.00 92.12 102 ALA A N 1
ATOM 778 C CA . ALA A 1 102 ? 3.357 -1.947 13.365 1.00 92.12 102 ALA A CA 1
ATOM 779 C C . ALA A 1 102 ? 2.755 -0.554 13.132 1.00 92.12 102 ALA A C 1
ATOM 781 O O . ALA A 1 102 ? 2.723 0.249 14.059 1.00 92.12 102 ALA A O 1
ATOM 782 N N . GLU A 1 103 ? 2.230 -0.302 11.932 1.00 92.50 103 GLU A N 1
ATOM 783 C CA . GLU A 1 103 ? 1.554 0.953 11.592 1.00 92.50 103 GLU A CA 1
ATOM 784 C C . GLU A 1 103 ? 0.211 1.108 12.329 1.00 92.50 103 GLU A C 1
ATOM 786 O O . GLU A 1 103 ? -0.092 2.163 12.882 1.00 92.50 103 GLU A O 1
ATOM 791 N N . LEU A 1 104 ? -0.609 0.052 12.363 1.00 91.25 104 LEU A N 1
ATOM 792 C CA . LEU A 1 104 ? -1.963 0.124 12.925 1.00 91.25 104 LEU A CA 1
ATOM 793 C C . LEU A 1 104 ? -2.014 -0.000 14.447 1.00 91.25 104 LEU A C 1
ATOM 795 O O . LEU A 1 104 ? -2.917 0.535 15.093 1.00 91.25 104 LEU A O 1
ATOM 799 N N . VAL A 1 105 ? -1.100 -0.779 15.018 1.00 87.62 105 VAL A N 1
ATOM 800 C CA . VAL A 1 105 ? -0.993 -1.049 16.451 1.00 87.62 105 VAL A CA 1
ATOM 801 C C . VAL A 1 105 ? 0.476 -0.895 16.833 1.00 87.62 105 VAL A C 1
ATOM 803 O O . VAL A 1 105 ? 1.152 -1.893 17.107 1.00 87.62 105 VAL A O 1
ATOM 806 N N . PRO A 1 106 ? 0.995 0.347 16.843 1.00 77.31 106 PRO A N 1
ATOM 807 C CA . PRO A 1 106 ? 2.345 0.577 17.313 1.00 77.31 106 PRO A CA 1
ATOM 808 C C . PRO A 1 106 ? 2.463 0.036 18.742 1.00 77.31 106 PRO A C 1
ATOM 810 O O . PRO A 1 106 ? 1.539 0.205 19.553 1.00 77.31 106 PRO A O 1
ATOM 813 N N . PRO A 1 107 ? 3.569 -0.650 19.079 1.00 69.25 107 PRO A N 1
ATOM 814 C CA . PRO A 1 107 ? 3.815 -1.030 20.457 1.00 69.25 107 PRO A CA 1
ATOM 815 C C . PRO A 1 107 ? 3.783 0.248 21.292 1.00 69.25 107 PRO A C 1
ATOM 817 O O . PRO A 1 107 ? 4.411 1.237 20.917 1.00 69.25 107 PRO A O 1
ATOM 820 N N . LYS A 1 108 ? 3.029 0.243 22.399 1.00 58.25 108 LYS A N 1
ATOM 821 C CA . LYS A 1 108 ? 2.984 1.372 23.334 1.00 58.25 108 LYS A CA 1
ATOM 822 C C . LYS A 1 108 ? 4.419 1.741 23.692 1.00 58.25 108 LYS A C 1
ATOM 824 O O . LYS A 1 108 ? 5.102 0.971 24.368 1.00 58.25 108 LYS A O 1
ATOM 829 N N . THR A 1 109 ? 4.899 2.860 23.167 1.00 55.94 109 THR A N 1
ATOM 830 C CA . THR A 1 109 ? 6.250 3.335 23.422 1.00 55.94 109 THR A CA 1
ATOM 831 C C . THR A 1 109 ? 6.381 3.668 24.902 1.00 55.94 109 THR A C 1
ATOM 833 O O . THR A 1 109 ? 5.435 4.095 25.566 1.00 55.94 109 THR A O 1
ATOM 836 N N . GLU A 1 110 ? 7.588 3.491 25.427 1.00 53.88 110 GLU A N 1
ATOM 837 C CA . GLU A 1 110 ? 7.980 3.821 26.802 1.00 53.88 110 GLU A CA 1
ATOM 838 C C . GLU A 1 110 ? 7.696 5.289 27.204 1.00 53.88 110 GLU A C 1
ATOM 840 O O . GLU A 1 110 ? 7.846 5.650 28.373 1.00 53.88 110 GLU A O 1
ATOM 845 N N . ASP A 1 111 ? 7.254 6.143 26.276 1.00 53.16 111 ASP A N 1
ATOM 846 C CA . ASP A 1 111 ? 6.822 7.515 26.543 1.00 53.16 111 ASP A CA 1
ATOM 847 C C . ASP A 1 111 ? 5.561 7.600 27.424 1.00 53.16 111 ASP A C 1
ATOM 849 O O . ASP A 1 111 ? 5.456 8.532 28.221 1.00 53.16 111 ASP A O 1
ATOM 853 N N . GLU A 1 112 ? 4.671 6.596 27.419 1.00 54.28 112 GLU A N 1
ATOM 854 C CA . GLU A 1 112 ? 3.584 6.511 28.419 1.00 54.28 112 GLU A CA 1
ATOM 855 C C . GLU A 1 112 ? 4.076 6.056 29.812 1.00 54.28 112 GLU A C 1
ATOM 857 O O . GLU A 1 112 ? 3.384 6.249 30.811 1.00 54.28 112 GLU A O 1
ATOM 862 N N . LEU A 1 113 ? 5.283 5.483 29.922 1.00 53.22 113 LEU A N 1
ATOM 863 C CA . LEU A 1 113 ? 5.896 5.109 31.206 1.00 53.22 113 LEU A CA 1
ATOM 864 C C . LEU A 1 113 ? 6.694 6.257 31.848 1.00 53.22 113 LEU A C 1
ATOM 866 O O . LEU A 1 113 ? 6.867 6.263 33.070 1.00 53.22 113 LEU A O 1
ATOM 870 N N . LYS A 1 114 ? 7.147 7.252 31.071 1.00 49.19 114 LYS A N 1
ATOM 871 C CA . LYS A 1 114 ? 7.968 8.372 31.572 1.00 49.19 114 LYS A CA 1
ATOM 872 C C . LYS A 1 114 ? 7.201 9.475 32.306 1.00 49.19 114 LYS A C 1
ATOM 874 O O . LYS A 1 114 ? 7.834 10.261 33.005 1.00 49.19 114 LYS A O 1
ATOM 879 N N . THR A 1 115 ? 5.871 9.523 32.242 1.00 51.09 115 THR A N 1
ATOM 880 C CA . THR A 1 115 ? 5.073 10.464 33.058 1.00 51.09 115 THR A CA 1
ATOM 881 C C . THR A 1 115 ? 4.816 9.977 34.482 1.00 51.09 115 THR A C 1
ATOM 883 O O . THR A 1 115 ? 4.199 10.688 35.275 1.00 51.09 115 THR A O 1
ATOM 886 N N . ARG A 1 116 ? 5.369 8.825 34.885 1.00 57.53 116 ARG A N 1
ATOM 887 C CA . ARG A 1 116 ? 5.574 8.541 36.310 1.00 57.53 116 ARG A CA 1
ATOM 888 C C . ARG A 1 116 ? 6.781 9.332 36.795 1.00 57.53 116 ARG A C 1
ATOM 890 O O . ARG A 1 116 ? 7.861 8.785 37.006 1.00 57.53 116 ARG A O 1
ATOM 897 N N . GLU A 1 117 ? 6.573 10.639 36.947 1.00 53.12 117 GLU A N 1
ATOM 898 C CA . GLU A 1 117 ? 7.472 11.512 37.684 1.00 53.12 117 GLU A CA 1
ATOM 899 C C . GLU A 1 117 ? 7.806 10.839 39.017 1.00 53.12 117 GLU A C 1
ATOM 901 O O . GLU A 1 117 ? 6.961 10.648 39.894 1.00 53.12 117 GLU A O 1
ATOM 906 N N . PHE A 1 118 ? 9.066 10.438 39.146 1.00 60.16 118 PHE A N 1
ATOM 907 C CA . PHE A 1 118 ? 9.666 10.091 40.416 1.00 60.16 118 PHE A CA 1
ATOM 908 C C . PHE A 1 118 ? 9.457 11.275 41.360 1.00 60.16 118 PHE A C 1
ATOM 910 O O . PHE A 1 118 ? 10.128 12.303 41.233 1.00 60.16 118 PHE A O 1
ATOM 917 N N . ALA A 1 119 ? 8.553 11.138 42.331 1.00 67.56 119 ALA A N 1
ATOM 918 C CA . ALA A 1 119 ? 8.550 12.038 43.470 1.00 67.56 119 ALA A CA 1
ATOM 919 C C . ALA A 1 119 ? 9.946 11.951 44.101 1.00 67.56 119 ALA A C 1
ATOM 921 O O . ALA A 1 119 ? 10.361 10.885 44.562 1.00 67.56 119 ALA A O 1
ATOM 922 N N . ARG A 1 120 ? 10.706 13.053 44.0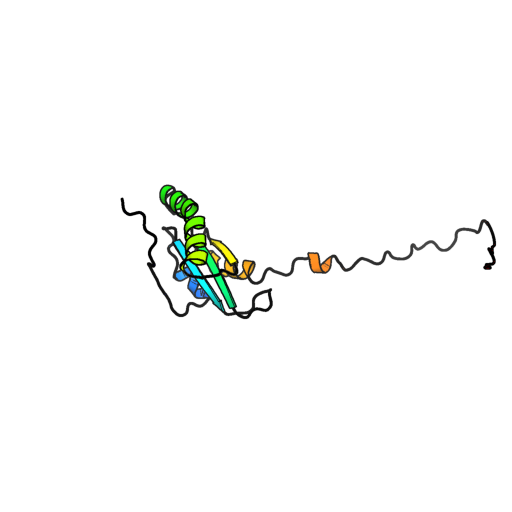57 1.00 62.97 120 ARG A N 1
ATOM 923 C CA . ARG A 1 120 ? 12.041 13.095 44.659 1.00 62.97 120 ARG A CA 1
ATOM 924 C C . ARG A 1 120 ? 11.908 12.692 46.133 1.00 62.97 120 ARG A C 1
ATOM 926 O O . ARG A 1 120 ? 11.139 13.336 46.850 1.00 62.97 120 ARG A O 1
ATOM 933 N N . PRO A 1 121 ? 12.625 11.660 46.605 1.00 62.78 121 PRO A N 1
ATOM 934 C CA . PRO A 1 121 ? 12.584 11.296 48.012 1.00 62.78 121 PRO A CA 1
ATOM 935 C C . PRO A 1 121 ? 13.119 12.459 48.855 1.00 62.78 121 PRO A C 1
ATOM 937 O O . PRO A 1 121 ? 14.092 13.118 48.479 1.00 62.78 121 PRO A O 1
ATOM 940 N N . VAL A 1 122 ? 12.476 12.729 49.995 1.00 63.03 122 VAL A N 1
ATOM 941 C CA . VAL A 1 122 ? 12.959 13.722 50.965 1.00 63.03 122 VAL A CA 1
ATOM 942 C C . VAL A 1 122 ? 14.374 13.328 51.390 1.00 63.03 122 VAL A C 1
ATOM 944 O O . VAL A 1 122 ? 14.599 12.205 51.839 1.00 63.03 122 VAL A O 1
ATOM 947 N N . ALA A 1 123 ? 15.330 14.245 51.227 1.00 53.19 123 ALA A N 1
ATOM 948 C CA . ALA A 1 123 ? 16.731 13.983 51.532 1.00 53.19 123 ALA A CA 1
ATOM 949 C C . ALA A 1 123 ? 16.902 13.549 53.005 1.00 53.19 123 ALA A C 1
ATOM 951 O O . ALA A 1 123 ? 16.402 14.234 53.907 1.00 53.19 123 ALA A O 1
ATOM 952 N N . PRO A 1 124 ? 17.623 12.448 53.283 1.00 50.75 124 PRO A N 1
ATOM 953 C CA . PRO A 1 124 ? 17.915 12.029 54.645 1.00 50.75 124 PRO A CA 1
ATOM 954 C C . PRO A 1 124 ? 18.967 12.974 55.236 1.00 50.75 124 PRO A C 1
ATOM 956 O O . PRO A 1 124 ? 20.166 12.830 55.029 1.00 50.75 124 PRO A O 1
ATOM 959 N N . GLY A 1 125 ? 18.487 13.998 55.937 1.00 47.38 125 GLY A N 1
ATOM 960 C CA . GLY A 1 125 ? 19.314 15.078 56.472 1.00 47.38 125 GLY A CA 1
ATOM 961 C C . GLY A 1 125 ? 18.588 15.900 57.529 1.00 47.38 125 GLY A C 1
ATOM 962 O O . GLY A 1 125 ? 18.683 17.124 57.562 1.00 47.38 125 GLY A O 1
ATOM 963 N N . GLY A 1 126 ? 17.828 15.240 58.401 1.00 53.16 126 GLY A N 1
ATOM 964 C CA . GLY A 1 126 ? 17.310 15.870 59.606 1.00 53.16 126 GLY A CA 1
ATOM 965 C C . GLY A 1 126 ? 18.436 16.110 60.608 1.00 53.16 126 GLY A C 1
ATOM 966 O O . GLY A 1 126 ? 18.728 15.218 61.397 1.00 53.16 126 GLY A O 1
ATOM 967 N N . ARG A 1 127 ? 19.051 17.303 60.570 1.00 50.38 127 ARG A N 1
ATOM 968 C CA . ARG A 1 127 ? 19.550 18.107 61.716 1.00 50.38 127 ARG A CA 1
ATOM 969 C C . ARG A 1 127 ? 20.512 19.185 61.213 1.00 50.38 127 ARG A C 1
ATOM 971 O O . ARG A 1 127 ? 21.685 18.933 60.972 1.00 50.38 127 ARG A O 1
ATOM 978 N N . GLY A 1 128 ? 20.014 20.415 61.126 1.00 44.09 128 GLY A N 1
ATOM 979 C CA . GLY A 1 128 ? 20.807 21.559 60.687 1.00 44.09 128 GLY A CA 1
ATOM 980 C C . GLY A 1 128 ? 20.236 22.896 61.139 1.00 44.09 128 GLY A C 1
ATOM 981 O O . GLY A 1 128 ? 19.958 23.746 60.314 1.00 44.09 128 GLY A O 1
ATOM 982 N N . ARG A 1 129 ? 20.063 23.049 62.457 1.00 44.00 129 ARG A N 1
ATOM 983 C CA . ARG A 1 129 ? 20.308 24.289 63.217 1.00 44.00 129 ARG A CA 1
ATOM 984 C C . ARG A 1 129 ? 19.630 25.578 62.715 1.00 44.00 129 ARG A C 1
ATOM 986 O O . ARG A 1 129 ? 20.055 26.218 61.761 1.00 44.00 129 ARG A O 1
ATOM 993 N N . GLY A 1 130 ? 18.639 26.030 63.481 1.00 48.69 130 GLY A N 1
ATOM 994 C CA . GLY A 1 130 ? 17.999 27.322 63.281 1.00 48.69 130 GLY A CA 1
ATOM 995 C C . GLY A 1 130 ? 18.968 28.508 63.269 1.00 48.69 130 GLY A C 1
ATOM 996 O O . GLY A 1 130 ? 19.851 28.617 64.117 1.00 48.69 130 GLY A O 1
ATOM 997 N N . ARG A 1 131 ? 18.722 29.413 62.319 1.00 45.81 131 ARG A N 1
ATOM 998 C CA . ARG A 1 131 ? 18.915 30.872 62.352 1.00 45.81 131 ARG A CA 1
ATOM 999 C C . ARG A 1 131 ? 17.887 31.404 61.340 1.00 45.81 131 ARG A C 1
ATOM 1001 O O . ARG A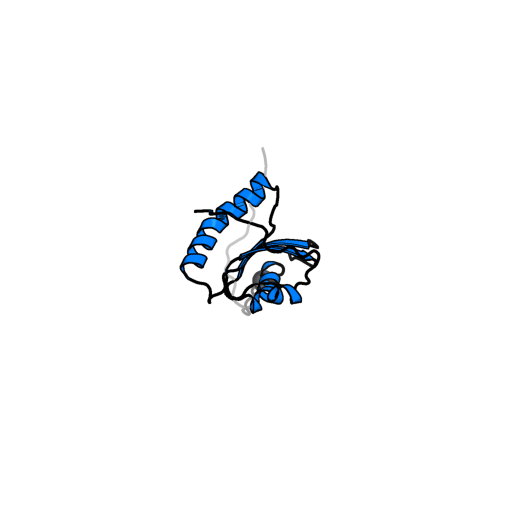 1 131 ? 18.055 31.216 60.150 1.00 45.81 131 ARG A O 1
ATOM 1008 N N . GLY A 1 132 ? 16.690 31.819 61.733 1.00 41.28 132 GLY A N 1
ATOM 1009 C CA . GLY A 1 132 ? 16.466 33.074 62.437 1.00 41.28 132 GLY A CA 1
ATOM 1010 C C . GLY A 1 132 ? 16.291 34.207 61.421 1.00 41.28 132 GLY A C 1
ATOM 1011 O O . GLY A 1 132 ? 17.290 34.740 60.955 1.00 41.28 132 GLY A O 1
ATOM 1012 N N . ARG A 1 133 ? 15.029 34.525 61.092 1.00 45.25 133 ARG A N 1
ATOM 1013 C CA . ARG A 1 133 ? 14.455 35.808 60.609 1.00 45.25 133 ARG A CA 1
ATOM 1014 C C . ARG A 1 133 ? 12.981 35.507 60.287 1.00 45.25 133 ARG A C 1
ATOM 1016 O O . ARG A 1 133 ? 12.683 34.927 59.258 1.00 45.25 133 ARG A O 1
ATOM 1023 N N . GLY A 1 134 ? 12.110 35.506 61.296 1.00 45.12 134 GLY A N 1
ATOM 1024 C CA . GLY A 1 134 ? 11.255 36.660 61.624 1.00 45.12 134 GLY A CA 1
ATOM 1025 C C . GLY A 1 134 ? 9.931 36.509 60.860 1.00 45.12 134 GLY A C 1
ATOM 1026 O O . GLY A 1 134 ? 9.922 36.614 59.646 1.00 45.12 134 GLY A O 1
ATOM 1027 N N . ARG A 1 135 ? 8.822 36.062 61.472 1.00 41.53 135 ARG A N 1
ATOM 1028 C CA . ARG A 1 135 ? 7.851 36.918 62.198 1.00 41.53 135 ARG A CA 1
ATOM 1029 C C . ARG A 1 135 ? 7.782 38.315 61.559 1.00 41.53 135 ARG A C 1
ATOM 1031 O O . ARG A 1 135 ? 8.752 39.044 61.660 1.00 41.53 135 ARG A O 1
ATOM 1038 N N . GLY A 1 136 ? 6.708 38.778 60.938 1.00 43.41 136 GLY A N 1
ATOM 1039 C CA . GLY A 1 136 ? 5.361 38.266 60.739 1.00 43.41 136 GLY A CA 1
ATOM 1040 C C . GLY A 1 136 ? 4.490 39.405 60.189 1.00 43.41 136 GLY A C 1
ATOM 1041 O O . GLY A 1 136 ? 4.933 40.546 60.154 1.00 43.41 136 GLY A O 1
ATOM 1042 N N . ARG A 1 137 ? 3.247 39.070 59.829 1.00 47.88 137 ARG A N 1
ATOM 1043 C CA . ARG A 1 137 ? 2.072 39.962 59.777 1.00 47.88 137 ARG A CA 1
ATOM 1044 C C . ARG A 1 137 ? 2.212 41.273 58.984 1.00 47.88 137 ARG A C 1
ATOM 1046 O O . ARG A 1 137 ? 2.551 42.307 59.544 1.00 47.88 137 ARG A O 1
ATOM 1053 N N . GLY A 1 138 ? 1.729 41.263 57.745 1.00 51.22 138 GLY A N 1
ATOM 1054 C CA . GLY A 1 138 ? 0.912 42.387 57.279 1.00 51.22 138 GLY A CA 1
ATOM 1055 C C . GLY A 1 138 ? -0.538 42.132 57.706 1.00 51.22 138 GLY A C 1
ATOM 1056 O O . GLY A 1 138 ? -1.032 41.033 57.442 1.00 51.22 138 GLY A O 1
ATOM 1057 N N . PRO A 1 139 ? -1.222 43.047 58.411 1.00 60.91 139 PRO A N 1
ATOM 1058 C CA . PRO A 1 139 ? -2.672 43.007 58.494 1.00 60.91 139 PRO A CA 1
ATOM 1059 C C . PRO A 1 139 ? -3.297 43.724 57.277 1.00 60.91 139 PRO A C 1
ATOM 1061 O O . PRO A 1 139 ? -2.673 44.625 56.713 1.00 60.91 139 PRO A O 1
ATOM 1064 N N . PRO A 1 140 ? -4.513 43.331 56.864 1.00 51.25 140 PRO A N 1
ATOM 1065 C CA . PRO A 1 140 ? -5.245 43.951 55.763 1.00 51.25 140 PRO A CA 1
ATOM 1066 C C . PRO A 1 140 ? -6.110 45.120 56.263 1.00 51.25 140 PRO A C 1
ATOM 1068 O O . PRO A 1 140 ? -6.502 45.117 57.428 1.00 51.25 140 PRO A O 1
ATOM 1071 N N . ALA A 1 141 ? -6.466 46.060 55.380 1.00 42.97 141 ALA A N 1
ATOM 1072 C CA . ALA A 1 141 ? -7.839 46.568 55.229 1.00 42.97 141 ALA A CA 1
ATOM 1073 C C . ALA A 1 141 ? -7.946 47.678 54.166 1.00 42.97 141 ALA A C 1
ATOM 1075 O O . ALA A 1 141 ? -7.214 48.662 54.176 1.00 42.97 141 ALA A O 1
ATOM 1076 N N . THR A 1 142 ? -8.921 47.461 53.291 1.00 49.69 142 THR A N 1
ATOM 1077 C CA . THR A 1 142 ? -9.890 48.368 52.663 1.00 49.69 142 THR A CA 1
ATOM 1078 C C . THR A 1 142 ? -10.035 49.781 53.255 1.00 49.69 142 THR A C 1
ATOM 1080 O O . THR A 1 142 ? -10.334 49.927 54.441 1.00 49.69 142 THR A O 1
ATOM 1083 N N . GLN A 1 143 ? -9.981 50.793 52.384 1.00 39.81 143 GLN A N 1
ATOM 1084 C CA . GLN A 1 143 ? -11.115 51.656 52.005 1.00 39.81 143 GLN A CA 1
ATOM 1085 C C . GLN A 1 143 ? -10.861 52.246 50.619 1.00 39.81 143 GLN A C 1
ATOM 1087 O O . GLN A 1 143 ? -9.691 52.596 50.347 1.00 39.81 143 GLN A O 1
#

Organism: NCBI:txid325452

Secondary structure (DSSP, 8-state):
-----------S---TTTHHHHS-SSS-EEEEEEEES--TTS-SEEEEEEEE--TTS-HHHHHHHHHHHHHHHHHHHHTS----SEEEEES-TTTHHHHHHHHHS----GGGTTTS---PPPPS-------------PPP---

Radius of gyration: 28.99 Å; chains: 1; bounding box: 35×66×89 Å